Protein AF-A0A1A8H3Y0-F1 (afdb_monomer)

Sequence (147 aa):
LFSHLVKDSMESFTFCHRWLLLGFQREFEHSDALRLFEILSCDHLELISQQLDRARYQERLSQKYCTDDSSKSDLQAFNTDFTFELFICAAILLDNRESLLRCQDDVQLIQFTSSLQGTLDLNSTLQKAESHFYNYCKRCAWDHMQE

pLDDT: mean 80.07, std 14.93, range [41.66, 96.25]

Structure (mmCIF, N/CA/C/O backbone):
data_AF-A0A1A8H3Y0-F1
#
_entry.id   AF-A0A1A8H3Y0-F1
#
loop_
_atom_site.group_PDB
_atom_site.id
_atom_site.type_symbol
_atom_site.label_atom_id
_atom_site.label_alt_id
_atom_site.label_comp_id
_atom_site.label_asym_id
_atom_site.label_entity_id
_atom_site.label_seq_id
_atom_site.pdbx_PDB_ins_code
_atom_site.Cartn_x
_atom_site.Cartn_y
_atom_site.Cartn_z
_atom_site.occupancy
_atom_site.B_iso_or_equiv
_atom_site.auth_seq_id
_atom_site.auth_comp_id
_atom_site.auth_asym_id
_atom_site.auth_atom_id
_atom_site.pdbx_PDB_model_num
ATOM 1 N N . LEU A 1 1 ? -12.784 -10.133 6.365 1.00 84.19 1 LEU A N 1
ATOM 2 C CA . LEU A 1 1 ? -12.769 -8.688 6.064 1.00 84.19 1 LEU A CA 1
ATOM 3 C C . LEU A 1 1 ? -13.645 -8.394 4.856 1.00 84.19 1 LEU A C 1
ATOM 5 O O . LEU A 1 1 ? -14.694 -7.814 5.058 1.00 84.19 1 LEU A O 1
ATOM 9 N N . PHE A 1 2 ? -13.308 -8.886 3.658 1.00 85.25 2 PHE A N 1
ATOM 10 C CA . PHE A 1 2 ? -14.132 -8.685 2.455 1.00 85.25 2 PHE A CA 1
ATOM 11 C C . PHE A 1 2 ? -15.624 -9.007 2.663 1.00 85.25 2 PHE A C 1
ATOM 13 O O . PHE A 1 2 ? -16.465 -8.146 2.454 1.00 85.25 2 PHE A O 1
ATOM 20 N N . SER A 1 3 ? -15.955 -10.187 3.202 1.00 86.62 3 SER A N 1
ATOM 21 C CA . SER A 1 3 ? -17.352 -10.569 3.475 1.00 86.62 3 SER A CA 1
ATOM 22 C C . SER A 1 3 ? -18.091 -9.628 4.436 1.00 86.62 3 SER A C 1
ATOM 24 O O . SER A 1 3 ? -19.308 -9.537 4.365 1.00 86.62 3 SER A O 1
ATOM 26 N N . HIS A 1 4 ? -17.373 -8.955 5.339 1.00 86.62 4 HIS A N 1
ATOM 27 C CA . HIS A 1 4 ? -17.957 -7.961 6.241 1.00 86.62 4 HIS A CA 1
ATOM 28 C C . HIS A 1 4 ? -18.275 -6.674 5.478 1.00 86.62 4 HIS A C 1
ATOM 30 O O . HIS A 1 4 ? -19.390 -6.181 5.543 1.00 86.62 4 HIS A O 1
ATOM 36 N N . LEU A 1 5 ? -17.312 -6.178 4.698 1.00 82.38 5 LEU A N 1
ATOM 37 C CA . LEU A 1 5 ? -17.477 -4.959 3.908 1.00 82.38 5 LEU A CA 1
ATOM 38 C C . LEU A 1 5 ? -18.600 -5.100 2.871 1.00 82.38 5 LEU A C 1
ATOM 40 O O . LEU A 1 5 ? -19.394 -4.186 2.719 1.00 82.38 5 LEU A O 1
ATOM 44 N N . VAL A 1 6 ? -18.734 -6.272 2.243 1.00 84.00 6 VAL A N 1
ATOM 45 C CA . VAL A 1 6 ? -19.843 -6.568 1.317 1.00 84.00 6 VAL A CA 1
ATOM 46 C C . VAL A 1 6 ? -21.196 -6.616 2.030 1.00 84.00 6 VAL A C 1
ATOM 48 O O . V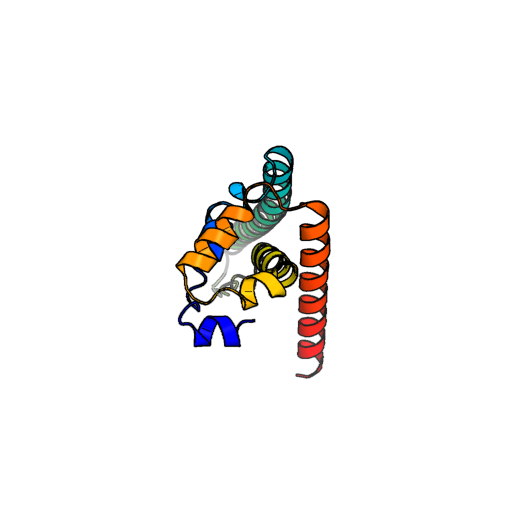AL A 1 6 ? -22.206 -6.194 1.478 1.00 84.00 6 VAL A O 1
ATOM 51 N N . LYS A 1 7 ? -21.249 -7.149 3.255 1.00 83.69 7 LYS A N 1
ATOM 52 C CA . LYS A 1 7 ? -22.508 -7.270 4.003 1.00 83.69 7 LYS A CA 1
ATOM 53 C C . LYS A 1 7 ? -23.113 -5.901 4.327 1.00 83.69 7 LYS A C 1
ATOM 55 O O . LYS A 1 7 ? -24.332 -5.757 4.291 1.00 83.69 7 LYS A O 1
ATOM 60 N N . ASP A 1 8 ? -22.260 -4.926 4.608 1.00 79.25 8 ASP A N 1
ATOM 61 C CA . ASP A 1 8 ? -22.662 -3.591 5.046 1.00 79.25 8 ASP A CA 1
ATOM 62 C C . ASP A 1 8 ? -22.694 -2.570 3.888 1.00 79.25 8 ASP A C 1
ATOM 64 O O . ASP A 1 8 ? -22.737 -1.368 4.124 1.00 79.25 8 ASP A O 1
ATOM 68 N N . SER A 1 9 ? -22.718 -3.036 2.628 1.00 78.00 9 SER A N 1
ATOM 69 C CA . SER A 1 9 ? -22.739 -2.198 1.409 1.00 78.00 9 SER A CA 1
ATOM 70 C C . SER A 1 9 ? -21.506 -1.290 1.221 1.00 78.00 9 SER A C 1
ATOM 72 O O . SER A 1 9 ? -21.585 -0.241 0.584 1.00 78.00 9 SER A O 1
ATOM 74 N N . MET A 1 10 ? -20.359 -1.683 1.785 1.00 80.06 10 MET A N 1
ATOM 75 C CA . MET A 1 10 ? -19.083 -0.955 1.745 1.00 80.06 10 MET A CA 1
ATOM 76 C C . MET A 1 10 ? -18.080 -1.560 0.736 1.00 80.06 10 MET A C 1
ATOM 78 O O . MET A 1 10 ? -16.870 -1.329 0.806 1.00 80.06 10 MET A O 1
ATOM 82 N N . GLU A 1 11 ? -18.550 -2.366 -0.218 1.00 76.00 11 GLU A N 1
ATOM 83 C CA . GLU A 1 11 ? -17.739 -3.084 -1.214 1.00 76.00 11 GLU A CA 1
ATOM 84 C C . GLU A 1 11 ? -17.074 -2.189 -2.264 1.00 76.00 11 GLU A C 1
ATOM 86 O O . GLU A 1 11 ? -16.261 -2.668 -3.051 1.00 76.00 11 GLU A O 1
ATOM 91 N N . SER A 1 12 ? -17.415 -0.901 -2.302 1.00 76.56 12 SER A N 1
ATOM 92 C CA . SER A 1 12 ? -16.899 0.025 -3.313 1.00 76.56 12 SER A CA 1
ATOM 93 C C . SER A 1 12 ? -15.415 0.364 -3.125 1.00 76.56 12 SER A C 1
ATOM 95 O O . SER A 1 12 ? -14.781 0.834 -4.068 1.00 76.56 12 SER A O 1
ATOM 97 N N . PHE A 1 13 ? -14.852 0.144 -1.925 1.00 79.25 13 PHE A N 1
ATOM 98 C CA . PHE A 1 13 ? -13.455 0.453 -1.572 1.00 79.25 13 PHE A CA 1
ATOM 99 C C . PHE A 1 13 ? -12.988 1.841 -2.052 1.00 79.25 13 PHE A C 1
ATOM 101 O O . PHE A 1 13 ? -11.819 2.043 -2.387 1.00 79.25 13 PHE A O 1
ATOM 108 N N . THR A 1 14 ? -13.888 2.829 -2.083 1.00 79.88 14 THR A N 1
ATOM 109 C CA . THR A 1 14 ? -13.611 4.172 -2.632 1.00 79.88 14 THR A CA 1
ATOM 110 C C . THR A 1 14 ? -12.435 4.864 -1.941 1.00 79.88 14 THR A C 1
ATOM 112 O O . THR A 1 14 ? -11.699 5.634 -2.560 1.00 79.88 14 THR A O 1
ATOM 115 N N . PHE A 1 15 ? -12.192 4.534 -0.674 1.00 80.62 15 PHE A N 1
ATOM 116 C CA . PHE A 1 15 ? -11.037 5.003 0.083 1.00 80.62 15 PHE A CA 1
ATOM 117 C C . PHE A 1 15 ? -9.700 4.443 -0.441 1.00 80.62 15 PHE A C 1
ATOM 119 O O . PHE A 1 15 ? -8.730 5.196 -0.533 1.00 80.62 15 PHE A O 1
ATOM 126 N N . CYS A 1 16 ? -9.649 3.179 -0.881 1.00 86.50 16 CYS A N 1
ATOM 127 C CA . CYS A 1 16 ? -8.473 2.615 -1.556 1.00 86.50 16 CYS A CA 1
ATOM 128 C C . CYS A 1 16 ? -8.221 3.312 -2.897 1.00 86.50 16 CYS A C 1
ATOM 130 O O . CYS A 1 16 ? -7.074 3.530 -3.280 1.00 86.50 16 CYS A O 1
ATOM 132 N N . HIS A 1 17 ? -9.284 3.733 -3.588 1.00 85.31 17 HIS A N 1
ATOM 133 C CA . HIS A 1 17 ? -9.170 4.497 -4.830 1.00 85.31 17 HIS A CA 1
ATOM 134 C C . HIS A 1 17 ? -8.404 5.812 -4.621 1.00 85.31 17 HIS A C 1
ATOM 136 O O . HIS A 1 17 ? -7.556 6.172 -5.435 1.00 85.31 17 HIS A O 1
ATOM 142 N N . ARG A 1 18 ? -8.654 6.508 -3.501 1.00 88.25 18 ARG A N 1
ATOM 143 C CA . ARG A 1 18 ? -7.896 7.707 -3.108 1.00 88.25 18 ARG A CA 1
ATOM 144 C C . ARG A 1 18 ? -6.424 7.388 -2.842 1.00 88.25 18 ARG A C 1
ATOM 146 O O . ARG A 1 18 ? -5.573 8.189 -3.218 1.00 88.25 18 ARG A O 1
ATOM 153 N N . TRP A 1 19 ? -6.120 6.262 -2.198 1.00 91.38 19 TRP A N 1
ATOM 154 C CA . TRP A 1 19 ? -4.734 5.857 -1.951 1.00 91.38 19 TRP A CA 1
ATOM 155 C C . TRP A 1 19 ? -3.970 5.625 -3.249 1.00 91.38 19 TRP A C 1
ATOM 157 O O . TRP A 1 19 ? -2.895 6.191 -3.418 1.00 91.38 19 TRP A O 1
ATOM 167 N N . LEU A 1 20 ? -4.558 4.872 -4.180 1.00 87.50 20 LEU A N 1
ATOM 168 C CA . LEU A 1 20 ? -3.951 4.591 -5.479 1.00 87.50 20 LEU A CA 1
ATOM 169 C C . LEU A 1 20 ? -3.802 5.863 -6.322 1.00 87.50 20 LEU A C 1
ATOM 171 O O . LEU A 1 20 ? -2.738 6.108 -6.880 1.00 87.50 20 LEU A O 1
ATOM 175 N N . LEU A 1 21 ? -4.831 6.716 -6.361 1.00 86.25 21 LEU A N 1
ATOM 176 C CA . LEU A 1 21 ? -4.807 7.957 -7.142 1.00 86.25 21 LEU A CA 1
ATOM 177 C C . LEU A 1 21 ? -3.741 8.948 -6.654 1.00 86.25 21 LEU A C 1
ATOM 179 O O . LEU A 1 21 ? -3.167 9.680 -7.455 1.00 86.25 21 LEU A O 1
ATOM 183 N N . LEU A 1 22 ? -3.504 8.999 -5.342 1.00 86.62 22 LEU A N 1
ATOM 184 C CA . LEU A 1 22 ? -2.554 9.926 -4.726 1.00 86.62 22 LEU A CA 1
ATOM 185 C C . LEU A 1 22 ? -1.209 9.272 -4.383 1.00 86.62 22 LEU A C 1
ATOM 187 O O . LEU A 1 22 ? -0.416 9.893 -3.680 1.00 86.62 22 LEU A O 1
ATOM 191 N N . GLY A 1 23 ? -0.964 8.023 -4.790 1.00 86.12 23 GLY A N 1
ATOM 192 C CA . GLY A 1 23 ? 0.257 7.290 -4.437 1.00 86.12 23 GLY A CA 1
ATOM 193 C C . GLY A 1 23 ? 0.529 7.257 -2.928 1.00 86.12 23 GLY A C 1
ATOM 194 O O . GLY A 1 23 ? 1.667 7.412 -2.503 1.00 86.12 23 GLY A O 1
ATOM 195 N N . PHE A 1 24 ? -0.523 7.137 -2.110 1.00 90.81 24 PHE A N 1
ATOM 196 C CA . PHE A 1 24 ? -0.474 7.131 -0.640 1.00 90.81 24 PHE A CA 1
ATOM 197 C C . PHE A 1 24 ? 0.134 8.382 0.021 1.00 90.81 24 PHE A C 1
ATOM 199 O O . PHE A 1 24 ? 0.320 8.395 1.236 1.00 90.81 24 PHE A O 1
ATOM 206 N N . GLN A 1 25 ? 0.370 9.468 -0.723 1.00 86.19 25 GLN A N 1
ATOM 207 C CA . GLN A 1 25 ? 1.084 10.661 -0.238 1.00 86.19 25 GLN A CA 1
ATOM 208 C C . GLN A 1 25 ? 0.497 11.306 1.023 1.00 86.19 25 GLN A C 1
ATOM 210 O O . GLN A 1 25 ? 1.183 12.043 1.723 1.00 86.19 25 GLN A O 1
ATOM 215 N N . ARG A 1 26 ? -0.791 11.078 1.292 1.00 88.56 26 ARG A N 1
ATOM 216 C CA . ARG A 1 26 ? -1.474 11.621 2.468 1.00 88.56 26 ARG A CA 1
ATOM 217 C C . ARG A 1 26 ? -1.383 10.712 3.692 1.00 88.56 26 ARG A C 1
ATOM 219 O O . ARG A 1 26 ? -1.598 11.198 4.790 1.00 88.56 26 ARG A O 1
ATOM 226 N N . GLU A 1 27 ? -1.109 9.425 3.525 1.00 91.81 27 GLU A N 1
ATOM 227 C CA . GLU A 1 27 ? -1.159 8.452 4.625 1.00 91.81 27 GLU A CA 1
ATOM 228 C C . GLU A 1 27 ? 0.177 8.330 5.370 1.00 91.81 27 GLU A C 1
ATOM 230 O O . GLU A 1 27 ? 0.202 7.937 6.533 1.00 91.81 27 GLU A O 1
ATOM 235 N N . PHE A 1 28 ? 1.269 8.745 4.732 1.00 92.88 28 PHE A N 1
ATOM 236 C CA . PHE A 1 28 ? 2.612 8.763 5.306 1.00 92.88 28 PHE A CA 1
ATOM 237 C C . PHE A 1 28 ? 3.056 10.184 5.668 1.00 92.88 28 PHE A C 1
ATOM 239 O O . PHE A 1 28 ? 2.520 11.174 5.162 1.00 92.88 28 PHE A O 1
ATOM 246 N N . GLU A 1 29 ? 4.052 10.287 6.549 1.00 93.62 29 GLU A N 1
ATOM 247 C CA . GLU A 1 29 ? 4.774 11.540 6.788 1.00 93.62 29 GLU A CA 1
ATOM 248 C C . GLU A 1 29 ? 5.460 11.999 5.489 1.00 93.62 29 GLU A C 1
ATOM 250 O O . GLU A 1 29 ? 5.741 11.186 4.612 1.00 93.62 29 GLU A O 1
ATOM 255 N N . HIS A 1 30 ? 5.686 13.304 5.302 1.00 91.31 30 HIS A N 1
ATOM 256 C CA . HIS A 1 30 ? 6.088 13.827 3.989 1.00 91.31 30 HIS A CA 1
ATOM 257 C C . HIS A 1 30 ? 7.382 13.194 3.454 1.00 91.31 30 HIS A C 1
ATOM 259 O O . HIS A 1 30 ? 7.470 12.908 2.259 1.00 91.31 30 HIS A O 1
ATOM 265 N N . SER A 1 31 ? 8.367 12.955 4.326 1.00 92.62 31 SER A N 1
ATOM 266 C CA . SER A 1 31 ? 9.635 12.343 3.922 1.00 92.62 31 SER A CA 1
ATOM 267 C C . SER A 1 31 ? 9.445 10.893 3.462 1.00 92.62 31 SER A C 1
ATOM 269 O O . SER A 1 31 ? 9.963 10.493 2.418 1.00 92.62 31 SER A O 1
ATOM 271 N N . ASP A 1 32 ? 8.607 10.143 4.174 1.00 94.81 32 ASP A N 1
ATOM 272 C CA . ASP A 1 32 ? 8.231 8.776 3.833 1.00 94.81 32 ASP A CA 1
ATOM 273 C C . ASP A 1 32 ? 7.370 8.708 2.565 1.00 94.81 32 ASP A C 1
ATOM 275 O O . ASP A 1 32 ? 7.585 7.854 1.708 1.00 94.81 32 ASP A O 1
ATOM 279 N N . ALA A 1 33 ? 6.432 9.638 2.385 1.00 92.69 33 ALA A N 1
ATOM 280 C CA . ALA A 1 33 ? 5.620 9.736 1.176 1.00 92.69 33 ALA A CA 1
ATOM 281 C C . ALA A 1 33 ? 6.483 9.963 -0.076 1.00 92.69 33 ALA A C 1
ATOM 283 O O . ALA A 1 33 ? 6.249 9.334 -1.109 1.00 92.69 33 ALA A O 1
ATOM 284 N N . LEU A 1 34 ? 7.493 10.836 0.016 1.00 91.44 34 LEU A N 1
ATOM 285 C CA . LEU A 1 34 ? 8.457 11.053 -1.065 1.00 91.44 34 LEU A CA 1
ATOM 286 C C . LEU A 1 34 ? 9.276 9.794 -1.342 1.00 91.44 34 LEU A C 1
ATOM 288 O O . LEU A 1 34 ? 9.398 9.390 -2.494 1.00 91.44 34 LEU A O 1
ATOM 292 N N . ARG A 1 35 ? 9.776 9.135 -0.295 1.00 92.81 35 ARG A N 1
ATOM 293 C CA . ARG A 1 35 ? 10.546 7.898 -0.439 1.00 92.81 35 ARG A CA 1
ATOM 294 C C . ARG A 1 35 ? 9.720 6.778 -1.074 1.00 92.81 35 ARG A C 1
ATOM 296 O O . ARG A 1 35 ? 10.216 6.064 -1.940 1.00 92.81 35 ARG A O 1
ATOM 303 N N . LEU A 1 36 ? 8.456 6.628 -0.682 1.00 92.00 36 LEU A N 1
ATOM 304 C CA . LEU A 1 36 ? 7.545 5.670 -1.305 1.00 92.00 36 LEU A CA 1
ATOM 305 C C . LEU A 1 36 ? 7.317 5.998 -2.783 1.00 92.00 36 LEU A C 1
ATOM 307 O O . LEU A 1 36 ? 7.344 5.102 -3.624 1.00 92.00 36 LEU A O 1
ATOM 311 N N . PHE A 1 37 ? 7.124 7.278 -3.103 1.00 89.19 37 PHE A N 1
ATOM 312 C CA . PHE A 1 37 ? 6.982 7.731 -4.481 1.00 89.19 37 PHE A CA 1
ATOM 313 C C . PHE A 1 37 ? 8.224 7.410 -5.321 1.00 89.19 37 PHE A C 1
ATOM 315 O O . PHE A 1 37 ? 8.078 6.936 -6.446 1.00 89.19 37 PHE A O 1
ATOM 322 N N . GLU A 1 38 ? 9.430 7.618 -4.788 1.00 88.81 38 GLU A N 1
ATOM 323 C CA . GLU A 1 38 ? 10.686 7.252 -5.456 1.00 88.81 38 GLU A CA 1
ATOM 324 C C . GLU A 1 38 ? 10.763 5.746 -5.729 1.00 88.81 38 GLU A C 1
ATOM 326 O O . GLU A 1 38 ? 11.063 5.349 -6.853 1.00 88.81 38 GLU A O 1
ATOM 331 N N . ILE A 1 39 ? 10.435 4.915 -4.734 1.00 87.25 39 ILE A N 1
ATOM 332 C CA . ILE A 1 39 ? 10.436 3.449 -4.861 1.00 87.25 39 ILE A CA 1
ATOM 333 C C . ILE A 1 39 ? 9.483 3.004 -5.976 1.00 87.25 39 ILE A C 1
ATOM 335 O O . ILE A 1 39 ? 9.901 2.308 -6.897 1.00 87.25 39 ILE A O 1
ATOM 339 N N . LEU A 1 40 ? 8.225 3.451 -5.931 1.00 84.62 40 LEU A N 1
ATOM 340 C CA . LEU A 1 40 ? 7.220 3.076 -6.930 1.00 84.62 40 LEU A CA 1
ATOM 341 C C . LEU A 1 40 ? 7.580 3.604 -8.325 1.00 84.62 40 LEU A C 1
ATOM 343 O O . LEU A 1 40 ? 7.384 2.920 -9.328 1.00 84.62 40 LEU A O 1
ATOM 347 N N . SER A 1 41 ? 8.138 4.814 -8.403 1.00 81.25 41 SER A N 1
ATOM 348 C CA . SER A 1 41 ? 8.537 5.416 -9.677 1.00 81.25 41 SER A CA 1
ATOM 349 C C . SER A 1 41 ? 9.703 4.679 -10.329 1.00 81.25 41 SER A C 1
ATOM 351 O O . SER A 1 41 ? 9.724 4.583 -11.553 1.00 81.25 41 SER A O 1
ATOM 353 N N . CYS A 1 42 ? 10.658 4.152 -9.554 1.00 77.56 42 CYS A N 1
ATOM 354 C CA . CYS A 1 42 ? 11.764 3.355 -10.091 1.00 77.56 42 CYS A CA 1
ATOM 355 C C . CYS A 1 42 ? 11.256 2.136 -10.869 1.00 77.56 42 CYS A C 1
ATOM 357 O O . CYS A 1 42 ? 11.643 1.964 -12.025 1.00 77.56 42 CYS A O 1
ATOM 359 N N . ASP A 1 43 ? 10.341 1.358 -10.288 1.00 70.88 43 ASP A N 1
ATOM 360 C CA . ASP A 1 43 ? 9.780 0.165 -10.933 1.00 70.88 43 ASP A CA 1
ATOM 361 C C . ASP A 1 43 ? 9.008 0.519 -12.218 1.00 70.88 43 ASP A C 1
ATOM 363 O O . ASP A 1 43 ? 9.196 -0.108 -13.265 1.00 70.88 43 ASP A O 1
ATOM 367 N N . HIS A 1 44 ? 8.179 1.571 -12.178 1.00 70.38 44 HIS A N 1
ATOM 368 C CA . HIS A 1 44 ? 7.441 2.043 -13.360 1.00 70.38 44 HIS A CA 1
ATOM 369 C C . HIS A 1 44 ? 8.374 2.541 -14.467 1.00 70.38 44 HIS A C 1
ATOM 371 O O . HIS A 1 44 ? 8.178 2.219 -15.640 1.00 70.38 44 HIS A O 1
ATOM 377 N N . LEU A 1 45 ? 9.400 3.321 -14.117 1.00 65.12 45 LEU A N 1
ATOM 378 C CA . LEU A 1 45 ? 10.368 3.846 -15.080 1.00 65.12 45 LEU A CA 1
ATOM 379 C C . LEU A 1 45 ? 11.219 2.733 -15.695 1.00 65.12 45 LEU A C 1
ATOM 381 O O . LEU A 1 45 ? 11.485 2.779 -16.898 1.00 65.12 45 LEU A O 1
ATOM 385 N N . GLU A 1 46 ? 11.613 1.725 -14.913 1.00 74.06 46 GLU A N 1
ATOM 386 C CA . GLU A 1 46 ? 12.332 0.561 -15.430 1.00 74.06 46 GLU A CA 1
ATOM 387 C C . GLU A 1 46 ? 11.465 -0.216 -16.428 1.00 74.06 46 GLU A C 1
ATOM 389 O O . GLU A 1 46 ? 11.914 -0.498 -17.544 1.00 74.06 46 GLU A O 1
ATOM 394 N N . LEU A 1 47 ? 10.202 -0.486 -16.082 1.00 70.62 47 LEU A N 1
ATOM 395 C CA . LEU A 1 47 ? 9.254 -1.155 -16.972 1.00 70.62 47 LEU A CA 1
ATOM 396 C C . LEU A 1 47 ? 9.075 -0.383 -18.289 1.00 70.62 47 LEU A C 1
ATOM 398 O O . LEU A 1 47 ? 9.172 -0.966 -19.373 1.00 70.62 47 LEU A O 1
ATOM 402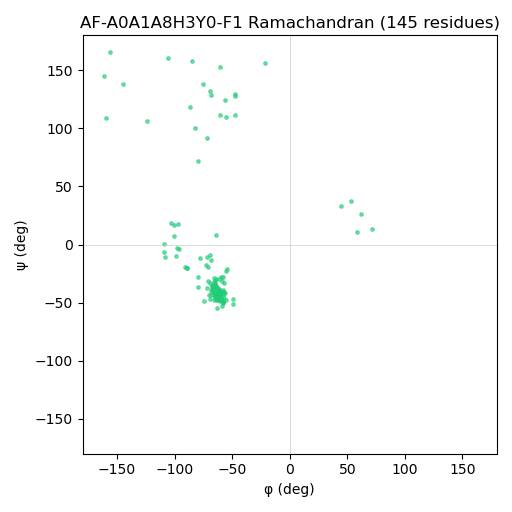 N N . ILE A 1 48 ? 8.864 0.934 -18.211 1.00 68.62 48 ILE A N 1
ATOM 403 C CA . ILE A 1 48 ? 8.719 1.809 -19.383 1.00 68.62 48 ILE A CA 1
ATOM 404 C C . ILE A 1 48 ? 9.998 1.801 -20.230 1.00 68.62 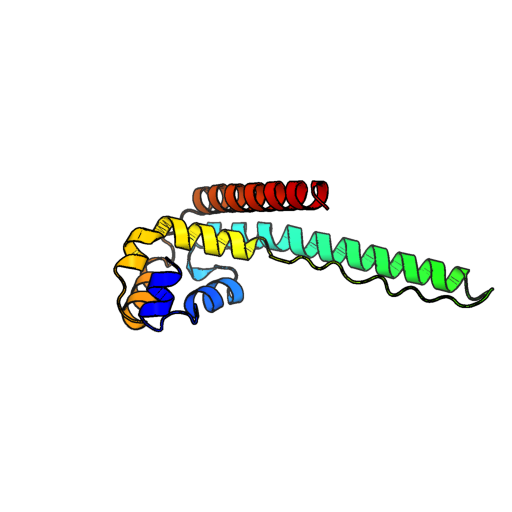48 ILE A C 1
ATOM 406 O O . ILE A 1 48 ? 9.921 1.693 -21.455 1.00 68.62 48 ILE A O 1
ATOM 410 N N . SER A 1 49 ? 11.177 1.863 -19.603 1.00 70.31 49 SER A N 1
ATOM 411 C CA . SER A 1 49 ? 12.469 1.801 -20.295 1.00 70.31 49 SER A CA 1
ATOM 412 C C . SER A 1 49 ? 12.623 0.494 -21.074 1.00 70.31 49 SER A C 1
ATOM 414 O O . SER A 1 49 ? 12.957 0.510 -22.260 1.00 70.31 49 SER A O 1
ATOM 416 N N . GLN A 1 50 ? 12.302 -0.643 -20.449 1.00 73.31 50 GLN A N 1
ATOM 417 C CA . GLN A 1 50 ? 12.344 -1.949 -21.107 1.00 73.31 50 GLN A CA 1
ATOM 418 C C . GLN A 1 50 ? 11.361 -2.037 -22.284 1.00 73.31 50 GLN A C 1
ATOM 420 O O . GLN A 1 50 ? 11.705 -2.581 -23.337 1.00 73.31 50 GLN A O 1
ATOM 425 N N . GLN A 1 51 ? 10.146 -1.502 -22.135 1.00 77.00 51 GLN A N 1
ATOM 426 C CA . GLN A 1 51 ? 9.154 -1.460 -23.214 1.00 77.00 51 GLN A CA 1
ATOM 427 C C . GLN A 1 51 ? 9.619 -0.577 -24.383 1.00 77.00 51 GLN A C 1
ATOM 429 O O . GLN A 1 51 ? 9.535 -0.997 -25.538 1.00 77.00 51 GLN A O 1
ATOM 434 N N . LEU A 1 52 ? 10.174 0.604 -24.098 1.00 68.69 52 LEU A N 1
ATOM 435 C CA . LEU A 1 52 ? 10.750 1.513 -25.097 1.00 68.69 52 LEU A CA 1
ATOM 436 C C . LEU A 1 52 ? 11.931 0.887 -25.838 1.00 68.69 52 LEU A C 1
ATOM 438 O O . LEU A 1 52 ? 12.065 1.060 -27.050 1.00 68.69 52 LEU A O 1
ATOM 442 N N . ASP A 1 53 ? 12.799 0.164 -25.138 1.00 79.62 53 ASP A N 1
ATOM 443 C CA . ASP A 1 53 ? 13.933 -0.518 -25.758 1.00 79.62 53 ASP A CA 1
ATOM 444 C C . ASP A 1 53 ? 13.482 -1.665 -26.662 1.00 79.62 53 ASP A C 1
ATOM 446 O O . ASP A 1 53 ? 14.006 -1.805 -27.770 1.00 79.62 53 ASP A O 1
ATOM 450 N N . ARG A 1 54 ? 12.457 -2.426 -26.254 1.00 81.38 54 ARG A N 1
ATOM 451 C CA . ARG A 1 54 ? 11.824 -3.445 -27.10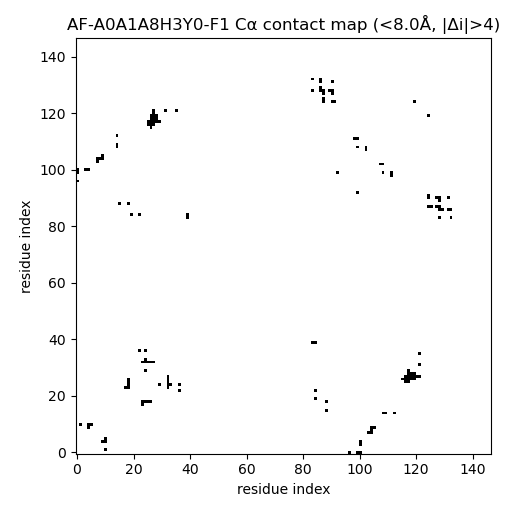7 1.00 81.38 54 ARG A CA 1
ATOM 452 C C . ARG A 1 54 ? 11.195 -2.825 -28.352 1.00 81.38 54 ARG A C 1
ATOM 454 O O . ARG A 1 54 ? 11.449 -3.316 -29.449 1.00 81.38 54 ARG A O 1
ATOM 461 N N . ALA A 1 55 ? 10.450 -1.728 -28.204 1.00 79.06 55 ALA A N 1
ATOM 462 C CA . ALA A 1 55 ? 9.845 -1.014 -29.328 1.00 79.06 55 ALA A CA 1
ATOM 463 C C . ALA A 1 55 ? 10.913 -0.495 -30.308 1.00 79.06 55 ALA A C 1
ATOM 465 O O . ALA A 1 55 ? 10.848 -0.775 -31.504 1.00 79.06 55 ALA A O 1
ATOM 466 N N . ARG A 1 56 ? 11.968 0.161 -29.801 1.00 83.62 56 ARG A N 1
ATOM 467 C CA . ARG A 1 56 ? 13.104 0.629 -30.616 1.00 83.62 56 ARG A CA 1
ATOM 468 C C . ARG A 1 56 ? 13.837 -0.517 -31.306 1.00 83.62 56 ARG A C 1
ATOM 470 O O . ARG A 1 56 ? 14.278 -0.375 -32.445 1.00 83.62 56 ARG A O 1
ATOM 477 N N . TYR A 1 57 ? 14.008 -1.649 -30.630 1.00 78.06 57 TYR A N 1
ATOM 478 C CA . TYR A 1 57 ? 14.612 -2.837 -31.226 1.00 78.06 57 TYR A CA 1
ATOM 479 C C . TYR A 1 57 ? 13.748 -3.392 -32.363 1.00 78.06 57 TYR A C 1
ATOM 481 O O . TYR A 1 57 ? 14.268 -3.676 -33.443 1.00 78.06 57 TYR A O 1
ATOM 489 N N . GLN A 1 58 ? 12.434 -3.472 -32.156 1.00 81.69 58 GLN A N 1
ATOM 490 C CA . GLN A 1 58 ? 11.482 -3.918 -33.166 1.00 81.69 58 GLN A CA 1
ATOM 491 C C . GLN A 1 58 ? 11.453 -2.983 -34.381 1.00 81.69 58 GLN A C 1
ATOM 493 O O . GLN A 1 58 ? 11.468 -3.470 -35.509 1.00 81.69 58 GLN A O 1
ATOM 498 N N . GLU A 1 59 ? 11.517 -1.663 -34.187 1.00 82.25 59 GLU A N 1
ATOM 499 C CA . GLU A 1 59 ? 11.656 -0.696 -35.284 1.00 82.25 59 GLU A CA 1
ATOM 500 C C . GLU A 1 59 ? 12.938 -0.932 -36.093 1.00 82.25 59 GLU A C 1
ATOM 502 O O . GLU A 1 59 ? 12.883 -1.017 -37.322 1.00 82.25 59 GLU A O 1
ATOM 507 N N . ARG A 1 60 ? 14.088 -1.121 -35.427 1.00 84.50 60 ARG A N 1
ATOM 508 C CA . ARG A 1 60 ? 15.361 -1.424 -36.110 1.00 84.50 60 ARG A CA 1
ATOM 509 C C . ARG A 1 60 ? 15.297 -2.729 -36.895 1.00 84.50 60 ARG A C 1
ATOM 511 O O . ARG A 1 60 ? 15.838 -2.796 -37.996 1.00 84.50 60 ARG A O 1
ATOM 518 N N . LEU A 1 61 ? 14.661 -3.764 -36.344 1.00 75.81 61 LEU A N 1
ATOM 519 C CA . LEU A 1 61 ? 14.430 -5.012 -37.067 1.00 75.81 61 LEU A CA 1
ATOM 520 C C . LEU A 1 61 ? 13.505 -4.777 -38.265 1.00 75.81 61 LEU A C 1
ATOM 522 O O . LEU A 1 61 ? 13.852 -5.184 -39.366 1.00 75.81 61 LEU A O 1
ATOM 526 N N . SER A 1 62 ? 12.393 -4.060 -38.096 1.00 71.25 62 SER A N 1
ATOM 527 C CA . SER A 1 62 ? 11.451 -3.769 -39.184 1.00 71.25 62 SER A CA 1
ATOM 528 C C . SER A 1 62 ? 12.100 -2.993 -40.337 1.00 71.25 62 SER A C 1
ATOM 530 O O . SER A 1 62 ? 11.905 -3.348 -41.493 1.00 71.25 62 SER A O 1
ATOM 532 N N . GLN A 1 63 ? 12.979 -2.023 -40.050 1.00 67.00 63 GLN A N 1
ATOM 533 C CA . GLN A 1 63 ? 13.763 -1.325 -41.076 1.00 67.00 63 GLN A CA 1
ATOM 534 C C . GLN A 1 63 ? 14.751 -2.248 -41.797 1.00 67.00 63 GLN A C 1
ATOM 536 O O . GLN A 1 63 ? 15.036 -2.043 -42.973 1.00 67.00 63 GLN A O 1
ATOM 541 N N . LYS A 1 64 ? 15.266 -3.270 -41.107 1.00 61.00 64 LYS A N 1
ATOM 542 C CA . LYS A 1 64 ? 16.191 -4.265 -41.663 1.00 61.00 64 LYS A CA 1
ATOM 543 C C . LYS A 1 64 ? 15.474 -5.348 -42.485 1.00 61.00 64 LYS A C 1
ATOM 545 O O . LYS A 1 64 ? 16.072 -5.893 -43.408 1.00 61.00 64 LYS A O 1
ATOM 550 N N . TYR A 1 65 ? 14.208 -5.628 -42.167 1.00 57.06 65 TYR A N 1
ATOM 551 C CA . TYR A 1 65 ? 13.346 -6.604 -42.845 1.00 57.06 65 TYR A CA 1
ATOM 552 C C . TYR A 1 65 ? 12.391 -5.986 -43.881 1.00 57.06 65 TYR A C 1
ATOM 554 O O . TYR A 1 65 ? 11.780 -6.728 -44.631 1.00 57.06 65 TYR A O 1
ATOM 562 N N . CYS A 1 66 ? 12.343 -4.661 -44.071 1.00 55.59 66 CYS A N 1
ATOM 563 C CA . CYS A 1 66 ? 11.685 -4.039 -45.239 1.00 55.59 66 CYS A CA 1
ATOM 564 C C . CYS A 1 66 ? 12.335 -4.390 -46.602 1.00 55.59 66 CYS A C 1
ATOM 566 O O . CYS A 1 66 ? 11.949 -3.825 -47.624 1.00 55.59 66 CYS A O 1
ATOM 568 N N . THR A 1 67 ? 13.297 -5.318 -46.632 1.00 54.34 67 THR A N 1
ATOM 569 C CA . THR A 1 67 ? 13.772 -5.978 -47.856 1.00 54.34 67 THR A CA 1
ATOM 570 C C . THR A 1 67 ? 13.179 -7.362 -48.098 1.00 54.34 67 THR A C 1
ATOM 572 O O . THR A 1 67 ? 13.387 -7.859 -49.196 1.00 54.34 67 THR A O 1
ATOM 575 N N . ASP A 1 68 ? 12.452 -7.985 -47.164 1.00 50.97 68 ASP A N 1
ATOM 576 C CA . ASP A 1 68 ? 11.662 -9.169 -47.512 1.00 50.97 68 ASP A CA 1
ATOM 577 C C . ASP A 1 68 ? 10.558 -9.521 -46.503 1.00 50.97 68 ASP A C 1
ATOM 579 O O . ASP A 1 68 ? 10.680 -9.347 -45.295 1.00 50.97 68 ASP A O 1
ATOM 583 N N . ASP A 1 69 ? 9.497 -10.022 -47.117 1.00 48.94 69 ASP A N 1
ATOM 584 C CA . ASP A 1 69 ? 8.109 -10.301 -46.760 1.00 48.94 69 ASP A CA 1
ATOM 585 C C . ASP A 1 69 ? 7.612 -10.485 -45.300 1.00 48.94 69 ASP A C 1
ATOM 587 O O . ASP A 1 69 ? 8.282 -10.885 -44.351 1.00 48.94 69 ASP A O 1
ATOM 591 N N . SER A 1 70 ? 6.310 -10.216 -45.207 1.00 64.56 70 SER A N 1
ATOM 592 C CA . SER A 1 70 ? 5.361 -10.232 -44.098 1.00 64.56 70 SER A CA 1
ATOM 593 C C . SER A 1 70 ? 5.365 -11.475 -43.193 1.00 64.56 70 SER A C 1
ATOM 595 O O . SER A 1 70 ? 4.996 -12.567 -43.617 1.00 64.56 70 SER A O 1
ATOM 597 N N . SER A 1 71 ? 5.480 -11.245 -41.881 1.00 49.72 71 SER A N 1
ATOM 598 C CA . SER A 1 71 ? 4.599 -11.877 -40.885 1.00 49.72 71 SER A CA 1
ATOM 599 C C . SER A 1 71 ? 4.614 -11.080 -39.579 1.00 49.72 71 SER A C 1
ATOM 601 O O . SER A 1 71 ? 5.612 -11.053 -38.859 1.00 49.72 71 SER A O 1
ATOM 603 N N . LYS A 1 72 ? 3.498 -10.404 -39.288 1.00 57.75 72 LYS A N 1
ATOM 604 C CA . LYS A 1 72 ? 3.241 -9.732 -38.011 1.00 57.75 72 LYS A CA 1
ATOM 605 C C . LYS A 1 72 ? 3.059 -10.774 -36.909 1.00 57.75 72 LYS A C 1
ATOM 607 O O . LYS A 1 72 ? 2.243 -11.679 -37.054 1.00 57.75 72 LYS A O 1
ATOM 612 N N . SER A 1 73 ? 3.741 -10.583 -35.789 1.00 42.34 73 SER A N 1
ATOM 613 C CA . SER A 1 73 ? 3.347 -11.162 -34.508 1.00 42.34 73 SER A CA 1
ATOM 614 C C . SER A 1 73 ? 3.196 -10.014 -33.520 1.00 42.34 73 SER A C 1
ATOM 616 O O . SER A 1 73 ? 4.192 -9.406 -33.119 1.00 42.34 73 SER A O 1
ATOM 618 N N . ASP A 1 74 ? 1.947 -9.685 -33.194 1.00 45.91 74 ASP A N 1
ATOM 619 C CA . ASP A 1 74 ? 1.602 -8.769 -32.113 1.00 45.91 74 ASP A CA 1
ATOM 620 C C . ASP A 1 74 ? 2.247 -9.290 -30.823 1.00 45.91 74 ASP A C 1
ATOM 622 O O . ASP A 1 74 ? 1.885 -10.347 -30.306 1.00 45.91 74 ASP A O 1
ATOM 626 N N . LEU A 1 75 ? 3.260 -8.573 -30.330 1.00 45.09 75 LEU A N 1
ATOM 627 C CA . LEU A 1 75 ? 3.851 -8.833 -29.025 1.00 45.09 75 LEU A CA 1
ATOM 628 C C . LEU A 1 75 ? 2.838 -8.375 -27.983 1.00 45.09 75 LEU A C 1
ATOM 630 O O . LEU A 1 75 ? 2.779 -7.203 -27.615 1.00 45.09 75 LEU A O 1
ATOM 634 N N . GLN A 1 76 ? 2.001 -9.321 -27.574 1.00 41.66 76 GLN A N 1
ATOM 635 C CA . GLN A 1 76 ? 1.033 -9.196 -26.500 1.00 41.66 76 GLN A CA 1
ATOM 636 C C . GLN A 1 76 ? 1.723 -8.576 -25.277 1.00 41.66 76 GLN A C 1
ATOM 638 O O . GLN A 1 76 ? 2.630 -9.166 -24.687 1.00 41.66 76 GLN A O 1
ATOM 643 N N . ALA A 1 77 ? 1.339 -7.338 -24.956 1.00 46.34 77 ALA A N 1
ATOM 644 C CA . ALA A 1 77 ? 1.799 -6.637 -23.770 1.00 46.34 77 ALA A CA 1
ATOM 645 C C . ALA A 1 77 ? 1.478 -7.503 -22.546 1.00 46.34 77 ALA A C 1
ATOM 647 O O . ALA A 1 77 ? 0.344 -7.948 -22.375 1.00 46.34 77 ALA A O 1
ATOM 648 N N . PHE A 1 78 ? 2.507 -7.797 -21.755 1.00 42.59 78 PHE A N 1
ATOM 649 C CA . PHE A 1 78 ? 2.428 -8.606 -20.544 1.00 42.59 78 PHE A CA 1
ATOM 650 C C . PHE A 1 78 ? 1.261 -8.146 -19.679 1.00 42.59 78 PHE A C 1
ATOM 652 O O . PHE A 1 78 ? 1.149 -6.959 -19.375 1.00 42.59 78 PHE A O 1
ATOM 659 N N . ASN A 1 79 ? 0.419 -9.087 -19.267 1.00 47.75 79 ASN A N 1
ATOM 660 C CA . ASN A 1 79 ? -0.572 -8.808 -18.250 1.00 47.75 79 ASN A CA 1
ATOM 661 C C . ASN A 1 79 ? 0.111 -8.917 -16.876 1.00 47.75 79 ASN A C 1
ATOM 663 O O . ASN A 1 79 ? 0.410 -10.006 -16.390 1.00 47.75 79 ASN A O 1
ATOM 667 N N . THR A 1 80 ? 0.459 -7.765 -16.307 1.00 51.34 80 THR A N 1
ATOM 668 C CA . THR A 1 80 ? 0.957 -7.583 -14.937 1.00 51.34 80 THR A CA 1
ATOM 669 C C . THR A 1 80 ? -0.235 -7.592 -13.983 1.00 51.34 80 THR A C 1
ATOM 671 O O . THR A 1 80 ? -0.639 -6.534 -13.505 1.00 51.34 80 THR A O 1
ATOM 674 N N . ASP A 1 81 ? -0.849 -8.758 -13.771 1.00 56.59 81 ASP A N 1
ATOM 675 C CA . ASP A 1 81 ? -2.220 -8.859 -13.242 1.00 56.59 81 ASP A CA 1
ATOM 676 C C . ASP A 1 81 ? -2.483 -8.116 -11.913 1.00 56.59 81 ASP A C 1
ATOM 678 O O . ASP A 1 81 ? -3.624 -7.732 -11.673 1.00 56.59 81 ASP A O 1
ATOM 682 N N . PHE A 1 82 ? -1.465 -7.803 -11.095 1.00 62.62 82 PHE A N 1
ATOM 683 C CA . PHE A 1 82 ? -1.587 -6.851 -9.980 1.00 62.62 82 PHE A CA 1
ATOM 684 C C . PHE A 1 82 ? -0.302 -6.036 -9.770 1.00 62.62 82 PHE A C 1
ATOM 686 O O . PHE A 1 82 ? 0.800 -6.584 -9.806 1.00 62.62 82 PHE A O 1
ATOM 693 N N . THR A 1 83 ? -0.433 -4.732 -9.507 1.00 81.75 83 THR A N 1
ATOM 694 C CA . THR A 1 83 ? 0.705 -3.836 -9.249 1.00 81.75 83 THR A CA 1
ATOM 695 C C . THR A 1 83 ? 1.144 -3.882 -7.777 1.00 81.75 83 THR A C 1
ATOM 697 O O . THR A 1 83 ? 0.360 -4.260 -6.901 1.00 81.75 83 THR A O 1
ATOM 700 N N . PHE A 1 84 ? 2.392 -3.503 -7.472 1.00 86.19 84 PHE A N 1
ATOM 701 C CA . PHE A 1 84 ? 2.914 -3.529 -6.096 1.00 86.19 84 PHE A CA 1
ATOM 702 C C . PHE A 1 84 ? 2.092 -2.646 -5.137 1.00 86.19 84 PHE A C 1
ATOM 704 O O . PHE A 1 84 ? 1.880 -2.996 -3.976 1.00 86.19 84 PHE A O 1
ATOM 711 N N . GLU A 1 85 ? 1.513 -1.558 -5.643 1.00 88.75 85 GLU A N 1
ATOM 712 C CA . GLU A 1 85 ? 0.607 -0.663 -4.921 1.00 88.75 85 GLU A CA 1
ATOM 713 C C . GLU A 1 85 ? -0.613 -1.394 -4.345 1.00 88.75 85 GLU A C 1
ATOM 715 O O . GLU A 1 85 ? -1.077 -1.054 -3.256 1.00 88.75 85 GLU A O 1
ATOM 720 N N . LEU A 1 86 ? -1.112 -2.441 -5.010 1.00 90.06 86 LEU A N 1
ATOM 721 C CA . LEU A 1 86 ? -2.216 -3.247 -4.481 1.00 90.06 86 LEU A CA 1
ATOM 722 C C . LEU A 1 86 ? -1.792 -4.075 -3.265 1.00 90.06 86 LEU A C 1
ATOM 724 O O . LEU A 1 86 ? -2.581 -4.249 -2.334 1.00 90.06 86 LEU A O 1
ATOM 728 N N . PHE A 1 87 ? -0.542 -4.535 -3.225 1.00 91.75 87 PHE A N 1
ATOM 729 C CA . PHE A 1 87 ? 0.016 -5.218 -2.058 1.00 91.75 87 PHE A CA 1
ATOM 730 C C . PHE A 1 87 ? 0.246 -4.251 -0.895 1.00 91.75 87 PHE A C 1
ATOM 732 O O . PHE A 1 87 ? 0.052 -4.641 0.257 1.00 91.75 87 PHE A O 1
ATOM 739 N N . ILE A 1 88 ? 0.553 -2.982 -1.180 1.00 93.38 88 ILE A N 1
ATOM 740 C CA . ILE A 1 88 ? 0.577 -1.910 -0.175 1.00 93.38 88 ILE A CA 1
ATOM 741 C C . ILE A 1 88 ? -0.835 -1.660 0.372 1.00 93.38 88 ILE A C 1
ATOM 743 O O . ILE A 1 88 ? -1.021 -1.658 1.590 1.00 93.38 88 ILE A O 1
ATOM 747 N N . CYS A 1 89 ? -1.855 -1.535 -0.490 1.00 93.38 89 CYS A N 1
ATOM 748 C CA . CYS A 1 89 ? -3.250 -1.440 -0.040 1.00 93.38 89 CYS A CA 1
ATOM 749 C C . CYS A 1 89 ? -3.632 -2.627 0.855 1.00 93.38 89 CYS A C 1
ATOM 751 O O . CYS A 1 89 ? -4.202 -2.437 1.930 1.00 93.38 89 CYS A O 1
ATOM 753 N N . ALA A 1 90 ? -3.302 -3.850 0.433 1.00 92.94 90 ALA A N 1
ATOM 754 C CA . ALA A 1 90 ? -3.589 -5.058 1.195 1.00 92.94 90 ALA A CA 1
ATOM 755 C C . ALA A 1 90 ? -2.876 -5.062 2.554 1.00 92.94 90 ALA A C 1
ATOM 757 O O . ALA A 1 90 ? -3.509 -5.389 3.556 1.00 92.94 90 ALA A O 1
ATOM 758 N N . ALA A 1 91 ? -1.605 -4.654 2.609 1.00 95.69 91 ALA A N 1
ATOM 759 C CA . ALA A 1 91 ? -0.856 -4.548 3.856 1.00 95.69 91 ALA A CA 1
ATOM 760 C C . ALA A 1 91 ? -1.553 -3.600 4.846 1.00 95.69 91 ALA A C 1
ATOM 762 O O . ALA A 1 91 ? -1.816 -3.997 5.979 1.00 95.69 91 ALA A O 1
ATOM 763 N N . ILE A 1 92 ? -1.941 -2.398 4.404 1.00 94.62 92 ILE A N 1
ATOM 764 C CA . ILE A 1 92 ? -2.634 -1.406 5.246 1.00 94.62 92 ILE A CA 1
ATOM 765 C C . ILE A 1 92 ? -3.991 -1.941 5.731 1.00 94.62 92 ILE A C 1
ATOM 767 O O . ILE A 1 92 ? -4.321 -1.829 6.915 1.00 94.62 92 ILE A O 1
ATOM 771 N N . LEU A 1 93 ? -4.775 -2.552 4.836 1.00 93.50 93 LEU A N 1
ATOM 772 C CA . LEU A 1 93 ? -6.078 -3.141 5.165 1.00 93.50 93 LEU A CA 1
ATOM 773 C C . LEU A 1 93 ? -5.961 -4.274 6.190 1.00 93.50 93 LEU A C 1
ATOM 775 O O . LEU A 1 93 ? -6.772 -4.372 7.110 1.00 93.50 93 LEU A O 1
ATOM 779 N N . LEU A 1 94 ? -4.974 -5.154 6.022 1.00 93.44 94 LEU A N 1
ATOM 780 C CA . LEU A 1 94 ? -4.778 -6.305 6.897 1.00 93.44 94 LEU A CA 1
ATOM 781 C C . LEU A 1 94 ? -4.247 -5.892 8.268 1.00 93.44 94 LEU A C 1
ATOM 783 O O . LEU A 1 94 ? -4.698 -6.446 9.270 1.00 93.44 94 LEU A O 1
ATOM 787 N N . ASP A 1 95 ? -3.368 -4.892 8.329 1.00 94.44 95 ASP A N 1
ATOM 788 C CA . ASP A 1 95 ? -2.847 -4.372 9.595 1.00 94.44 95 ASP A CA 1
ATOM 789 C C . ASP A 1 95 ? -3.942 -3.704 10.437 1.00 94.44 95 ASP A C 1
ATOM 791 O O . ASP A 1 95 ? -3.966 -3.801 11.661 1.00 94.44 95 ASP A O 1
ATOM 795 N N . ASN A 1 96 ? -4.924 -3.099 9.766 1.00 93.06 96 ASN A N 1
ATOM 796 C CA . ASN A 1 96 ? -6.050 -2.421 10.399 1.00 93.06 96 ASN A CA 1
ATOM 797 C C . ASN A 1 96 ? -7.340 -3.254 10.429 1.00 93.06 96 ASN A C 1
ATOM 799 O O . ASN A 1 96 ? -8.428 -2.718 10.670 1.00 93.06 96 ASN A O 1
ATOM 803 N N . ARG A 1 97 ? -7.238 -4.571 10.214 1.00 93.69 97 ARG A N 1
ATOM 804 C CA . ARG A 1 97 ? -8.382 -5.488 10.094 1.00 93.69 97 ARG A CA 1
ATOM 805 C C . ARG A 1 97 ? -9.397 -5.330 11.223 1.00 93.69 97 ARG A C 1
ATOM 807 O O . ARG A 1 97 ? -10.591 -5.276 10.954 1.00 93.69 97 ARG A O 1
ATOM 814 N N . GLU A 1 98 ? -8.941 -5.267 12.472 1.00 93.25 98 GLU A N 1
ATOM 815 C CA . GLU A 1 98 ? -9.836 -5.189 13.634 1.00 93.25 98 GLU A CA 1
ATOM 816 C C . GLU A 1 98 ? -10.608 -3.868 13.696 1.00 93.25 98 GLU A C 1
ATOM 818 O O . GLU A 1 98 ? -11.764 -3.854 14.108 1.00 93.25 98 GLU A O 1
ATOM 823 N N . SER A 1 99 ? -9.998 -2.759 13.275 1.00 91.94 99 SER A N 1
ATOM 824 C CA . SER A 1 99 ? -10.677 -1.462 13.186 1.00 91.94 99 SER A CA 1
ATOM 825 C C . SER A 1 99 ? -11.705 -1.455 12.062 1.00 91.94 99 SER A C 1
ATOM 827 O O . SER A 1 99 ? -12.837 -1.037 12.280 1.00 91.94 99 SER A O 1
ATOM 829 N N . LEU A 1 100 ? -11.347 -2.006 10.902 1.00 90.69 100 LEU A N 1
ATOM 830 C CA . LEU A 1 100 ? -12.243 -2.108 9.751 1.00 90.69 100 LEU A CA 1
ATOM 831 C C . LEU A 1 100 ? -13.448 -3.021 10.013 1.00 90.69 100 LEU A C 1
ATOM 833 O O . LEU A 1 100 ? -14.538 -2.743 9.532 1.00 90.69 100 LEU A O 1
ATOM 837 N N . LEU A 1 101 ? -13.277 -4.090 10.798 1.00 92.19 101 LEU A N 1
ATOM 838 C CA . LEU A 1 101 ? -14.378 -4.972 11.209 1.00 92.19 101 LEU A CA 1
ATOM 839 C C . LEU A 1 101 ? -15.329 -4.338 12.234 1.00 92.19 101 LEU A C 1
ATOM 841 O O . LEU A 1 101 ? -16.366 -4.921 12.532 1.00 92.19 101 LEU A O 1
ATOM 845 N N . ARG A 1 102 ? -14.976 -3.186 12.813 1.00 91.50 102 ARG A N 1
ATOM 846 C CA . ARG A 1 102 ? -15.878 -2.424 13.687 1.00 91.50 102 ARG A CA 1
ATOM 847 C C . ARG A 1 102 ? -16.702 -1.390 12.925 1.00 91.50 102 ARG A C 1
ATOM 849 O O . ARG A 1 102 ? -17.715 -0.954 13.463 1.00 91.50 102 ARG A O 1
ATOM 856 N N . CYS A 1 103 ? -16.276 -0.999 11.724 1.00 90.06 103 CYS A N 1
ATOM 857 C CA . CYS A 1 103 ? -17.003 -0.050 10.889 1.00 90.06 103 CYS A CA 1
ATOM 858 C C . CYS A 1 103 ? -18.311 -0.677 10.400 1.00 90.06 103 CYS A C 1
ATOM 860 O O . CYS A 1 103 ? -18.278 -1.767 9.845 1.00 90.06 103 CYS A O 1
ATOM 862 N N . GLN A 1 104 ? -19.438 0.012 10.585 1.00 89.00 104 GLN A N 1
ATOM 863 C CA . GLN A 1 104 ? -20.770 -0.477 10.179 1.00 89.00 104 GLN A CA 1
ATOM 864 C C . GLN A 1 104 ? -21.360 0.278 8.980 1.00 89.00 104 GLN A C 1
ATOM 866 O O . GLN A 1 104 ? -22.429 -0.080 8.495 1.00 89.00 104 GLN A O 1
ATOM 871 N N . ASP A 1 105 ? -20.696 1.344 8.538 1.00 88.12 105 ASP A N 1
ATOM 872 C CA . ASP A 1 105 ? -21.143 2.216 7.458 1.00 88.12 105 ASP A CA 1
ATOM 873 C C . ASP A 1 105 ? -19.950 2.949 6.807 1.00 88.12 105 ASP A C 1
ATOM 875 O O . ASP A 1 105 ? -18.843 3.014 7.362 1.00 88.12 105 ASP A O 1
ATOM 879 N N . ASP A 1 106 ? -20.191 3.539 5.633 1.00 85.75 106 ASP A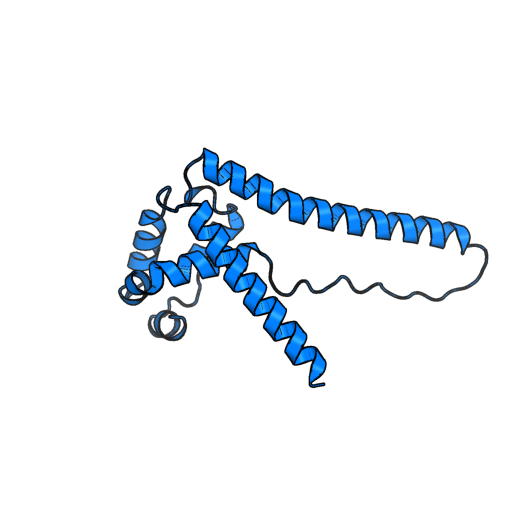 N 1
ATOM 880 C CA . ASP A 1 106 ? -19.183 4.294 4.879 1.00 85.75 106 ASP A CA 1
ATOM 881 C C . ASP A 1 106 ? -18.645 5.515 5.644 1.00 85.75 106 ASP A C 1
ATOM 883 O O . ASP A 1 106 ? -17.488 5.902 5.464 1.00 85.75 106 ASP A O 1
ATOM 887 N N . VAL A 1 107 ? -19.447 6.132 6.520 1.00 88.75 107 VAL A N 1
ATOM 888 C CA . VAL A 1 107 ? -19.017 7.303 7.302 1.00 88.75 107 VAL A CA 1
ATOM 889 C C . VAL A 1 107 ? -17.897 6.900 8.259 1.00 88.75 107 VAL 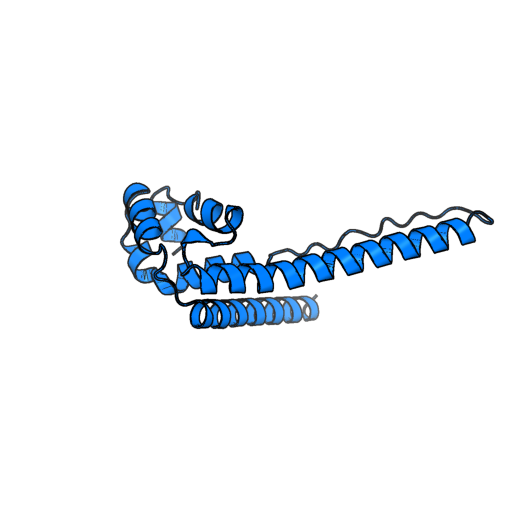A C 1
ATOM 891 O O . VAL A 1 107 ? -16.875 7.586 8.335 1.00 88.75 107 VAL A O 1
ATOM 894 N N . GLN A 1 108 ? -18.044 5.761 8.935 1.00 91.00 108 GLN A N 1
ATOM 895 C CA . GLN A 1 108 ? -17.028 5.203 9.823 1.00 91.00 108 GLN A CA 1
ATOM 896 C C . GLN A 1 108 ? -15.774 4.773 9.058 1.00 91.00 108 GLN A C 1
ATOM 898 O O . GLN A 1 108 ? -14.668 4.978 9.558 1.00 91.00 108 GLN A O 1
ATOM 903 N N . LEU A 1 109 ? -15.907 4.240 7.838 1.00 88.06 109 LEU A N 1
ATOM 904 C CA . LEU A 1 109 ? -14.753 3.935 6.984 1.00 88.06 109 LEU A CA 1
ATOM 905 C C . LEU A 1 109 ? -13.992 5.188 6.547 1.00 88.06 109 LEU A C 1
ATOM 907 O O . LEU A 1 109 ? -12.759 5.193 6.553 1.00 88.06 109 LEU A O 1
ATOM 911 N N . ILE A 1 110 ? -14.697 6.261 6.186 1.00 88.00 110 ILE A N 1
ATOM 912 C CA . ILE A 1 110 ? -14.077 7.539 5.813 1.00 88.00 110 ILE A CA 1
ATOM 913 C C . ILE A 1 110 ? -13.359 8.152 7.020 1.00 88.00 110 ILE A C 1
ATOM 915 O O . ILE A 1 110 ? -12.233 8.638 6.886 1.00 88.00 110 ILE A O 1
ATOM 919 N N . GLN A 1 111 ? -13.973 8.105 8.205 1.00 90.62 111 GLN A N 1
ATOM 920 C CA . GLN A 1 111 ? -13.350 8.557 9.452 1.00 90.62 111 GLN A CA 1
ATOM 921 C C . GLN A 1 111 ? -12.110 7.729 9.795 1.00 90.62 111 GLN A C 1
ATOM 923 O O . GLN A 1 111 ? -11.061 8.299 10.093 1.00 90.62 111 GLN A O 1
ATOM 928 N N . PHE A 1 112 ? -12.202 6.401 9.687 1.00 91.56 112 PHE A N 1
ATOM 929 C CA . PHE A 1 112 ? -11.070 5.497 9.870 1.00 91.56 112 PHE A CA 1
ATOM 930 C C . PHE A 1 112 ? -9.939 5.830 8.891 1.00 91.56 112 PHE A C 1
ATOM 932 O O . PHE A 1 112 ? -8.812 6.062 9.317 1.00 91.56 112 PHE A O 1
ATOM 939 N N . THR A 1 113 ? -10.239 5.952 7.598 1.00 89.12 113 THR A N 1
ATOM 940 C CA . THR A 1 113 ? -9.241 6.308 6.577 1.00 89.12 113 THR A CA 1
ATOM 941 C C . THR A 1 113 ? -8.591 7.651 6.899 1.00 89.12 113 THR A C 1
ATOM 943 O O . THR A 1 113 ? -7.381 7.793 6.803 1.00 89.12 113 THR A O 1
ATOM 946 N N . SER A 1 114 ? -9.377 8.636 7.337 1.00 90.00 114 SER A N 1
ATOM 947 C CA . SER A 1 114 ? -8.851 9.952 7.712 1.00 90.00 114 SER A CA 1
ATOM 948 C C . SER A 1 114 ? -7.938 9.888 8.940 1.00 90.00 114 SER A C 1
ATOM 950 O O . SER A 1 114 ? -7.018 10.692 9.052 1.00 90.00 114 SER A O 1
ATOM 952 N N . SER A 1 115 ? -8.154 8.929 9.845 1.00 92.00 115 SER A N 1
ATOM 953 C CA . SER A 1 115 ? -7.295 8.715 11.018 1.00 92.00 115 SER A CA 1
ATOM 954 C C . SER A 1 115 ? -5.928 8.102 10.685 1.00 92.00 115 SER A C 1
ATOM 956 O O . SER A 1 115 ? -5.000 8.210 11.486 1.00 92.00 115 SER A O 1
ATOM 958 N N . LEU A 1 116 ? -5.781 7.500 9.499 1.00 91.06 116 LEU A N 1
ATOM 959 C CA . LEU A 1 116 ? -4.501 6.973 9.015 1.00 91.06 116 LEU A CA 1
ATOM 960 C C . LEU A 1 116 ? -3.568 8.067 8.478 1.00 91.06 116 LEU A C 1
ATOM 962 O O . LEU A 1 116 ? -2.385 7.817 8.260 1.00 91.06 116 LEU A O 1
ATOM 966 N N . GLN A 1 117 ? -4.081 9.285 8.283 1.00 91.31 117 GLN A N 1
ATOM 967 C CA . GLN A 1 117 ? -3.339 10.362 7.645 1.00 91.31 117 GLN A CA 1
ATOM 968 C C . GLN A 1 117 ? -2.062 10.712 8.431 1.00 91.31 117 GLN A C 1
ATOM 970 O O . GLN A 1 117 ? -2.131 11.283 9.519 1.00 91.31 117 GLN A O 1
ATOM 975 N N . GLY A 1 118 ? -0.898 10.406 7.855 1.00 90.25 118 GLY A N 1
ATOM 976 C CA . GLY A 1 118 ? 0.415 10.681 8.441 1.00 90.25 118 GLY A CA 1
ATOM 977 C C . GLY A 1 118 ? 0.775 9.801 9.641 1.00 90.25 118 GLY A C 1
ATOM 978 O O . GLY A 1 118 ? 1.703 10.144 10.370 1.00 90.25 118 GLY A O 1
ATOM 979 N N . THR A 1 119 ? 0.041 8.712 9.885 1.00 92.50 119 THR A N 1
ATOM 980 C CA . THR A 1 119 ? 0.279 7.816 11.031 1.00 92.50 119 THR A CA 1
ATOM 981 C C . THR A 1 119 ? 0.871 6.467 10.633 1.00 92.50 119 THR A C 1
ATOM 983 O O . THR A 1 119 ? 1.304 5.716 11.508 1.00 92.50 119 THR A O 1
ATOM 986 N N . LEU A 1 120 ? 0.913 6.152 9.334 1.00 94.00 120 LEU A N 1
ATOM 987 C CA . LEU A 1 120 ? 1.479 4.900 8.845 1.00 94.00 120 LEU A CA 1
ATOM 988 C C . LEU A 1 120 ? 3.010 4.914 8.895 1.00 94.00 120 LEU A C 1
ATOM 990 O O . LEU A 1 120 ? 3.648 5.881 8.484 1.00 94.00 120 LEU A O 1
ATOM 994 N N . ASP A 1 121 ? 3.593 3.796 9.330 1.00 95.12 121 ASP A N 1
ATOM 995 C CA . ASP A 1 121 ? 5.035 3.552 9.254 1.00 95.12 121 ASP A CA 1
ATOM 996 C C . ASP A 1 121 ? 5.390 2.938 7.895 1.00 95.12 121 ASP A C 1
ATOM 998 O O . ASP A 1 121 ? 4.918 1.847 7.542 1.00 95.12 121 ASP A O 1
ATOM 1002 N N . LEU A 1 122 ? 6.221 3.635 7.120 1.00 94.50 122 LEU A N 1
ATOM 1003 C CA . LEU A 1 122 ? 6.572 3.209 5.768 1.00 94.50 122 LEU A CA 1
ATOM 1004 C C . LEU A 1 122 ? 7.312 1.871 5.749 1.00 94.50 122 LEU A C 1
ATOM 1006 O O . LEU A 1 122 ? 6.964 0.990 4.965 1.00 94.50 122 LEU A O 1
ATOM 1010 N N . ASN A 1 123 ? 8.327 1.701 6.599 1.00 94.12 123 ASN A N 1
ATOM 1011 C CA . ASN A 1 123 ? 9.197 0.524 6.552 1.00 94.12 123 ASN A CA 1
ATOM 1012 C C . ASN A 1 123 ? 8.426 -0.758 6.895 1.00 94.12 123 ASN A C 1
ATOM 1014 O O . ASN A 1 123 ? 8.558 -1.766 6.203 1.00 94.12 123 ASN A O 1
ATOM 1018 N N . SER A 1 124 ? 7.581 -0.711 7.926 1.00 96.19 124 SER A N 1
ATOM 1019 C CA . SER A 1 124 ? 6.708 -1.816 8.314 1.00 96.19 124 SER A CA 1
ATOM 1020 C C . SER A 1 124 ? 5.683 -2.122 7.226 1.00 96.19 124 SER A C 1
ATOM 1022 O O . SER A 1 124 ? 5.445 -3.292 6.917 1.00 96.19 124 SER A O 1
ATOM 1024 N N . THR A 1 125 ? 5.106 -1.087 6.608 1.00 96.25 125 THR A N 1
ATOM 1025 C CA . THR A 1 125 ? 4.130 -1.261 5.525 1.00 96.25 125 THR A CA 1
ATOM 1026 C C . THR A 1 125 ? 4.766 -1.925 4.306 1.00 96.25 125 THR A C 1
ATOM 1028 O O . THR A 1 125 ? 4.220 -2.907 3.800 1.00 96.25 125 THR A O 1
ATOM 1031 N N . LEU A 1 126 ? 5.940 -1.454 3.873 1.00 93.81 126 LEU A N 1
ATOM 1032 C CA . LEU A 1 126 ? 6.689 -2.040 2.759 1.00 93.81 126 LEU A CA 1
ATOM 1033 C C . LEU A 1 126 ? 7.092 -3.486 3.048 1.00 93.81 126 LEU A C 1
ATOM 1035 O O . LEU A 1 126 ? 6.832 -4.357 2.227 1.00 93.81 126 LEU A O 1
ATOM 1039 N N . GLN A 1 127 ? 7.621 -3.774 4.240 1.00 93.62 127 GLN A N 1
ATOM 1040 C CA . GLN A 1 127 ? 8.005 -5.135 4.620 1.00 93.62 127 GLN A CA 1
ATOM 1041 C C . GLN A 1 127 ? 6.818 -6.11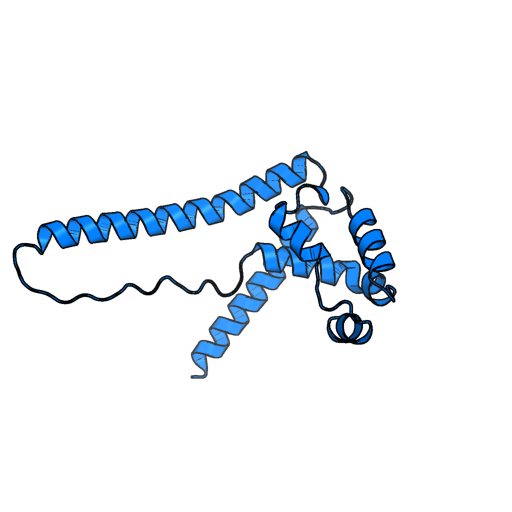5 4.551 1.00 93.62 127 GLN A C 1
ATOM 1043 O O . GLN A 1 127 ? 6.953 -7.253 4.091 1.00 93.62 127 GLN A O 1
ATOM 1048 N N . LYS A 1 128 ? 5.631 -5.687 5.001 1.00 95.69 128 LYS A N 1
ATOM 1049 C CA . LYS A 1 128 ? 4.403 -6.493 4.913 1.00 95.69 128 LYS A CA 1
ATOM 1050 C C . LYS A 1 128 ? 3.946 -6.653 3.461 1.00 95.69 128 LYS A C 1
ATOM 1052 O O . LYS A 1 128 ? 3.613 -7.767 3.055 1.00 95.69 128 LYS A O 1
ATOM 1057 N N . ALA A 1 129 ? 3.974 -5.577 2.674 1.00 94.38 129 ALA A N 1
ATOM 1058 C CA . ALA A 1 129 ? 3.618 -5.598 1.257 1.00 94.38 129 ALA A CA 1
ATOM 1059 C C . ALA A 1 129 ? 4.531 -6.538 0.450 1.00 94.38 129 ALA A C 1
ATOM 1061 O O . ALA A 1 129 ? 4.031 -7.382 -0.290 1.00 94.38 129 ALA A O 1
ATOM 1062 N N . GLU A 1 130 ? 5.848 -6.477 0.663 1.00 89.38 130 GLU A N 1
ATOM 1063 C CA . GLU A 1 130 ? 6.836 -7.389 0.073 1.00 89.38 130 GLU A CA 1
ATOM 1064 C C . GLU A 1 130 ? 6.546 -8.847 0.431 1.00 89.38 130 GLU A C 1
ATOM 1066 O O . GLU A 1 130 ? 6.572 -9.722 -0.435 1.00 89.38 130 GLU A O 1
A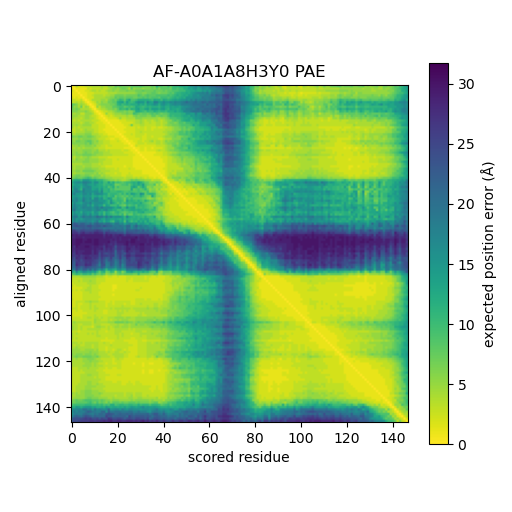TOM 1071 N N . SER A 1 131 ? 6.210 -9.125 1.695 1.00 90.31 131 SER A N 1
ATOM 1072 C CA . SER A 1 131 ? 5.834 -10.475 2.119 1.00 90.31 131 SER A CA 1
ATOM 1073 C C . SER A 1 131 ? 4.585 -10.972 1.387 1.00 90.31 131 SER A C 1
ATOM 1075 O O . SER A 1 131 ? 4.535 -12.123 0.942 1.00 90.31 131 SER A O 1
ATOM 1077 N N . HIS A 1 132 ? 3.568 -10.123 1.227 1.00 88.81 132 HIS A N 1
ATOM 1078 C CA . HIS A 1 132 ? 2.362 -10.473 0.477 1.00 88.81 132 HIS A CA 1
ATOM 1079 C C . HIS A 1 132 ? 2.658 -10.705 -1.007 1.00 88.81 132 HIS A C 1
ATOM 1081 O O . HIS A 1 132 ? 2.212 -11.716 -1.554 1.00 88.81 132 HIS A O 1
ATOM 1087 N N . PHE A 1 133 ? 3.456 -9.834 -1.625 1.00 87.19 133 PHE A N 1
ATOM 1088 C CA . PHE A 1 133 ? 3.880 -9.959 -3.016 1.00 87.19 133 PHE A CA 1
ATOM 1089 C C . PHE A 1 133 ? 4.677 -11.246 -3.253 1.00 87.19 133 PHE A C 1
ATOM 1091 O O . PHE A 1 133 ? 4.338 -12.038 -4.130 1.00 87.19 133 PHE A O 1
ATOM 1098 N N . TYR A 1 134 ? 5.670 -11.530 -2.406 1.00 84.12 134 TYR A N 1
ATOM 1099 C CA . TYR A 1 134 ? 6.454 -12.762 -2.474 1.00 84.12 134 TYR A CA 1
ATOM 1100 C C . TYR A 1 134 ? 5.569 -14.010 -2.376 1.00 84.12 134 TYR A C 1
ATOM 1102 O O . TYR A 1 134 ? 5.711 -14.946 -3.164 1.00 84.12 134 TYR A O 1
ATOM 1110 N N . ASN A 1 135 ? 4.631 -14.028 -1.425 1.00 83.88 135 ASN A N 1
ATOM 1111 C CA . ASN A 1 135 ? 3.712 -15.150 -1.255 1.00 83.88 135 ASN A CA 1
ATOM 1112 C C . ASN A 1 135 ? 2.776 -15.327 -2.458 1.00 83.88 135 ASN A C 1
ATOM 1114 O O . ASN A 1 135 ? 2.474 -16.466 -2.815 1.00 83.88 135 ASN A O 1
ATOM 1118 N N . TYR A 1 136 ? 2.333 -14.231 -3.080 1.00 84.19 136 TYR A N 1
ATOM 1119 C CA . TYR A 1 136 ? 1.546 -14.266 -4.310 1.00 84.19 136 TYR A CA 1
ATOM 1120 C C . TYR A 1 136 ? 2.354 -14.870 -5.462 1.00 84.19 136 TYR A C 1
ATOM 1122 O O . TYR A 1 136 ? 1.958 -15.903 -5.998 1.00 84.19 136 TYR A O 1
ATOM 1130 N N . CYS A 1 137 ? 3.539 -14.325 -5.750 1.00 79.62 137 CYS A N 1
ATOM 1131 C CA . CYS A 1 137 ? 4.425 -14.825 -6.804 1.00 79.62 137 CYS A CA 1
ATOM 1132 C C . CYS A 1 137 ? 4.777 -16.303 -6.608 1.00 79.62 137 CYS A C 1
ATOM 1134 O O . CYS A 1 137 ? 4.758 -17.088 -7.556 1.00 79.62 137 CYS A O 1
ATOM 1136 N N . LYS A 1 138 ? 5.053 -16.706 -5.362 1.00 76.94 138 LYS A N 1
ATOM 1137 C CA . LYS A 1 138 ? 5.325 -18.103 -5.024 1.00 76.94 138 LYS A CA 1
ATOM 1138 C C . LYS A 1 138 ? 4.139 -19.008 -5.354 1.00 76.94 138 LYS A C 1
ATOM 1140 O O . LYS A 1 138 ? 4.367 -20.100 -5.849 1.00 76.94 138 LYS A O 1
ATOM 1145 N N . ARG A 1 139 ? 2.899 -18.591 -5.084 1.00 76.81 139 ARG A N 1
ATOM 1146 C CA . ARG A 1 139 ? 1.708 -19.394 -5.405 1.00 76.81 139 ARG A CA 1
ATOM 1147 C C . ARG A 1 139 ? 1.482 -19.493 -6.911 1.00 76.81 139 ARG A C 1
ATOM 1149 O O . ARG A 1 139 ? 1.384 -20.606 -7.406 1.00 76.81 139 ARG A O 1
ATOM 1156 N N . CYS A 1 140 ? 1.555 -18.377 -7.635 1.00 69.19 140 CYS A N 1
ATOM 1157 C CA . CYS A 1 140 ? 1.417 -18.378 -9.095 1.00 69.19 140 CYS A CA 1
ATOM 1158 C C . CYS A 1 140 ? 2.451 -19.289 -9.776 1.00 69.19 140 CYS A C 1
ATOM 1160 O O . CYS A 1 140 ? 2.121 -20.040 -10.687 1.00 69.19 140 CYS A O 1
ATOM 1162 N N . ALA A 1 141 ? 3.701 -19.287 -9.297 1.00 63.16 141 ALA A N 1
ATOM 1163 C CA . ALA A 1 141 ? 4.742 -20.170 -9.822 1.00 63.16 141 ALA A CA 1
ATOM 1164 C C . ALA A 1 141 ? 4.445 -21.665 -9.601 1.00 63.16 141 ALA A C 1
ATOM 1166 O O . ALA A 1 141 ? 4.892 -22.495 -10.386 1.00 63.16 141 ALA A O 1
ATOM 1167 N N . TRP A 1 142 ? 3.720 -22.017 -8.534 1.00 59.91 142 TRP A N 1
ATOM 1168 C CA . TRP A 1 142 ? 3.326 -23.400 -8.253 1.00 59.91 142 TRP A CA 1
ATOM 1169 C C . TRP A 1 142 ? 2.121 -23.821 -9.094 1.00 59.91 142 TRP A C 1
ATOM 1171 O O . TRP A 1 142 ? 2.095 -24.957 -9.564 1.00 59.91 142 TRP A O 1
ATOM 1181 N N . ASP A 1 143 ? 1.181 -22.907 -9.334 1.00 5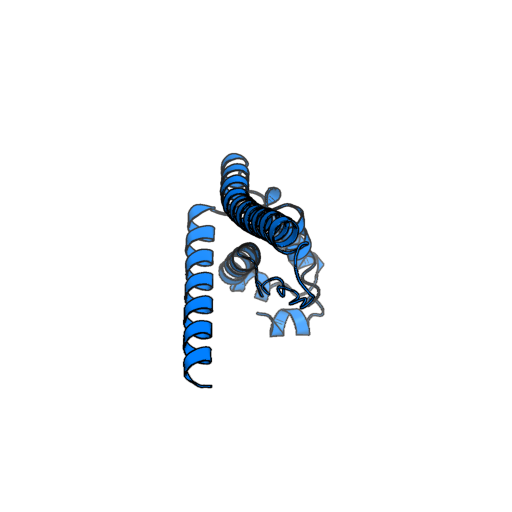7.53 143 ASP A N 1
ATOM 1182 C CA . ASP A 1 143 ? 0.011 -23.154 -10.180 1.00 57.53 143 ASP A CA 1
ATOM 1183 C C . ASP A 1 143 ? 0.435 -23.466 -11.632 1.00 57.53 143 ASP A C 1
ATOM 1185 O O . ASP A 1 143 ? -0.075 -24.407 -12.234 1.00 57.53 143 ASP A O 1
ATOM 1189 N N . HIS A 1 144 ? 1.475 -22.799 -12.152 1.00 51.22 144 HIS A N 1
ATOM 1190 C CA . HIS A 1 144 ? 2.056 -23.086 -13.476 1.00 51.22 144 HIS A CA 1
ATOM 1191 C C . HIS A 1 144 ? 2.780 -24.439 -13.604 1.00 51.22 144 HIS A C 1
ATOM 1193 O O . HIS A 1 144 ? 3.116 -24.842 -14.714 1.00 51.22 144 HIS A O 1
ATOM 1199 N N . MET A 1 145 ? 3.078 -25.132 -12.499 1.00 51.69 145 MET A N 1
ATOM 1200 C CA . MET A 1 145 ? 3.712 -26.461 -12.528 1.00 51.69 145 MET A CA 1
ATOM 1201 C C . MET A 1 145 ? 2.700 -27.614 -12.425 1.00 51.69 145 MET A C 1
ATOM 1203 O O . MET A 1 145 ? 3.109 -28.776 -12.458 1.00 51.69 145 MET A O 1
ATOM 1207 N N . GLN A 1 146 ? 1.410 -27.311 -12.251 1.00 47.91 146 GLN A N 1
ATOM 1208 C CA . GLN A 1 146 ? 0.330 -28.300 -12.144 1.00 47.91 146 GLN A CA 1
ATOM 1209 C C . GLN A 1 146 ? -0.611 -28.334 -13.363 1.00 47.91 146 GLN A C 1
ATOM 1211 O O . GLN A 1 146 ? -1.524 -29.162 -13.374 1.00 47.91 146 GLN A O 1
ATOM 1216 N N . GLU A 1 147 ? -0.370 -27.498 -14.378 1.00 41.81 147 GLU A N 1
ATOM 1217 C CA . GLU A 1 147 ? -0.967 -27.589 -15.726 1.00 41.81 147 GLU A CA 1
ATOM 1218 C C . GLU A 1 147 ? -0.093 -28.419 -16.678 1.00 41.81 147 GLU A C 1
ATOM 1220 O O . GLU A 1 147 ? -0.677 -29.183 -17.482 1.00 41.81 147 GLU A O 1
#

InterPro domains:
  IPR000195 Rab-GAP-TBC domain [PS50086] (1-44)
  IPR035969 Rab-GAP-TBC domain superfamily [SSF47923] (1-136)

Secondary structure (DSSP, 8-state):
-HHHHHHTT-TT-HHHHHHHHTTTTTTS-HHHHHHHHHHHHHHHHHHHHHHHHHHHHHHHHHHHHTTS-------------S-HHHHHHHHHHHHTHHHHTT--SHHHHHHHHHHTTTT--HHHHHHHHHHHHHHHHHHHHHHTT--

Foldseek 3Di:
DCVLCVVLVNNPPVLLVVCVVQVVCFLADNVLSVVSVVVLVVVVVVVVVVVVVVVVVVVVVVVVCVVDDDDDDPPPDDCPVDDLSVLLVVLVCVVCVVQVSVDNHVVSVVVVSNVSGRVDDNVSSSVSSVVVVVVVVVVVVVVVVVD

Nearest PDB structures (foldseek):
  2g77-assembly1_A  TM=7.390E-01  e=2.938E-01  Saccharomyces cerevisiae
  1fkm-assembly1_A  TM=7.226E-01  e=1.037E+00  Saccharomyces cerevisiae
  3qyb-assembly1_A  TM=7.389E-01  e=2.594E+00  Homo sapiens

Organism: NCBI:txid1143690

Radius of gyration: 20.66 Å; Cα contacts (8 Å, |Δi|>4): 79; chains: 1; bounding box: 39×42×62 Å

Solvent-accessible surface area (backbone atoms only — not comparable to full-atom values): 8502 Å² total; per-residue (Å²): 107,68,73,56,34,50,72,54,76,48,66,77,50,63,70,58,52,52,35,65,75,52,61,40,45,63,34,24,42,68,71,51,20,51,51,52,46,53,57,57,48,50,58,52,50,52,52,51,49,53,51,52,51,51,52,54,49,50,52,55,47,49,69,68,39,76,80,57,84,91,79,90,73,86,78,74,75,80,81,72,88,72,57,72,67,57,31,41,53,48,32,56,52,60,77,41,39,72,64,59,73,66,44,75,42,64,68,49,47,52,51,52,57,60,66,39,50,47,67,50,58,61,68,65,42,50,56,45,13,51,52,50,46,53,53,48,55,54,48,56,60,50,57,70,73,74,115

Mean predicted aligned error: 9.89 Å